Protein AF-A0A7V9BE03-F1 (afdb_monomer_lite)

Sequence (81 aa):
MLVAGEIVRLGRPSELTASAKAEIRYRRDGELVVLETEEPTRALHDLTSAALAEGGELEGIEVRRATLEDVYLELVDEQPG

Foldseek 3Di:
DDDDDDDPDPDDLVVVLLQFWKWKWWDDPNDIDIDTGSCVVVVVVVVQVVQVVVVHGIHPIDIGTQHSVNVVVVVVVPDD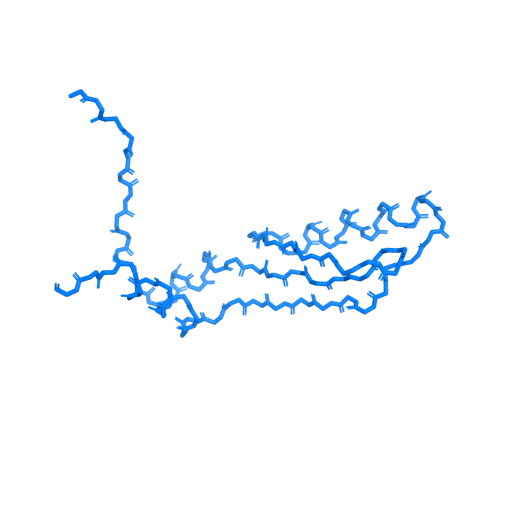D

pLDDT: mean 70.91, std 20.85, range [27.89, 92.19]

Secondary structure (DSSP, 8-state):
------------HHHHHTS-PEEEEEEETTEEEEEEES-HHHHHHHHHHHHHHTT---EEEEEEEPPHHHHHHHHHHT---

Structure (mmCIF, N/CA/C/O backbone):
data_AF-A0A7V9BE03-F1
#
_entry.id   AF-A0A7V9BE03-F1
#
loop_
_atom_site.group_PDB
_atom_site.id
_atom_site.type_symbol
_atom_site.label_atom_id
_atom_site.label_alt_id
_atom_site.label_comp_id
_atom_site.label_asym_id
_atom_site.label_entity_id
_atom_site.label_seq_id
_atom_site.pdbx_PDB_ins_code
_atom_site.Cartn_x
_atom_site.Cartn_y
_atom_site.Cartn_z
_atom_site.occupancy
_atom_site.B_iso_or_equiv
_atom_site.auth_seq_id
_atom_site.auth_comp_id
_atom_site.auth_asym_id
_atom_site.auth_atom_id
_atom_site.pdbx_PDB_model_num
ATOM 1 N N . MET A 1 1 ? -8.435 9.166 -40.525 1.00 40.91 1 MET A N 1
ATOM 2 C CA . MET A 1 1 ? -9.407 9.495 -39.456 1.00 40.91 1 MET A CA 1
ATOM 3 C C . MET A 1 1 ? -9.520 8.259 -38.572 1.00 40.91 1 MET A C 1
ATOM 5 O O . MET A 1 1 ? -9.556 7.184 -39.152 1.00 40.91 1 MET A O 1
ATOM 9 N N . LEU A 1 2 ? -9.535 8.435 -37.239 1.00 32.28 2 LEU A N 1
ATOM 10 C CA . LEU A 1 2 ? -8.931 7.604 -36.161 1.00 32.28 2 LEU A CA 1
ATOM 11 C C . LEU A 1 2 ? -7.413 7.885 -36.043 1.00 32.28 2 LEU A C 1
ATOM 13 O O . LEU A 1 2 ? -6.690 7.500 -36.952 1.00 32.28 2 LEU A O 1
ATOM 17 N N . VAL A 1 3 ? -6.831 8.707 -35.152 1.00 31.12 3 VAL A N 1
ATOM 18 C CA . VAL A 1 3 ? -7.082 9.279 -33.796 1.00 31.12 3 VAL A CA 1
ATOM 19 C C . VAL A 1 3 ? -6.280 8.571 -32.689 1.00 31.12 3 VAL A C 1
ATOM 21 O O . VAL A 1 3 ? -6.518 7.403 -32.417 1.00 31.12 3 VAL A O 1
ATOM 24 N N . ALA A 1 4 ? -5.430 9.389 -32.039 1.00 31.44 4 ALA A N 1
ATOM 25 C CA . ALA A 1 4 ? -4.792 9.287 -30.714 1.00 31.44 4 ALA A CA 1
ATOM 26 C C . ALA A 1 4 ? -3.428 8.566 -30.562 1.00 31.44 4 ALA A C 1
ATOM 28 O O . ALA A 1 4 ? -3.373 7.432 -30.115 1.00 31.44 4 ALA A O 1
ATOM 29 N N . GLY A 1 5 ? -2.351 9.325 -30.844 1.00 27.89 5 GLY A N 1
ATOM 30 C CA . GLY A 1 5 ? -1.136 9.479 -30.009 1.00 27.89 5 GLY A CA 1
ATOM 31 C C . GLY A 1 5 ? -0.264 8.239 -29.777 1.00 27.89 5 GLY A C 1
ATOM 32 O O . GLY A 1 5 ? -0.619 7.375 -28.992 1.00 27.89 5 GLY A O 1
ATOM 33 N N . GLU A 1 6 ? 0.877 8.077 -30.456 1.00 40.62 6 GLU A N 1
ATOM 34 C CA . GLU A 1 6 ? 2.195 8.601 -30.013 1.00 40.62 6 GLU A CA 1
ATOM 35 C C . GLU A 1 6 ? 2.413 8.445 -28.490 1.00 40.62 6 GLU A C 1
ATOM 37 O O . GLU A 1 6 ? 1.684 9.032 -27.702 1.00 40.62 6 GLU A O 1
ATOM 42 N N . ILE A 1 7 ? 3.411 7.712 -27.978 1.00 32.47 7 ILE A N 1
ATOM 43 C CA . ILE A 1 7 ? 4.839 7.706 -28.334 1.00 32.47 7 ILE A CA 1
ATOM 44 C C . ILE A 1 7 ? 5.446 6.331 -27.985 1.00 32.47 7 ILE A C 1
ATOM 46 O O . ILE A 1 7 ? 5.408 5.917 -26.828 1.00 32.47 7 ILE A O 1
ATOM 50 N N . VAL A 1 8 ? 6.109 5.669 -28.939 1.00 38.44 8 VAL A N 1
ATOM 51 C CA . VAL A 1 8 ? 7.047 4.571 -28.638 1.00 38.44 8 VAL A CA 1
ATOM 52 C C . VAL A 1 8 ? 8.309 5.206 -28.055 1.00 38.44 8 VAL A C 1
ATOM 54 O O . VAL A 1 8 ? 9.156 5.728 -28.783 1.00 38.44 8 VAL A O 1
ATOM 57 N N . ARG A 1 9 ? 8.410 5.267 -26.724 1.00 37.12 9 ARG A N 1
ATOM 58 C CA . ARG A 1 9 ? 9.541 5.914 -26.051 1.00 37.12 9 ARG A CA 1
ATOM 59 C C . ARG A 1 9 ? 10.710 4.931 -25.980 1.00 37.12 9 ARG A C 1
ATOM 61 O O . ARG A 1 9 ? 10.865 4.197 -25.012 1.00 37.12 9 ARG A O 1
ATOM 68 N N . LEU A 1 10 ? 11.559 4.949 -27.007 1.00 39.03 10 LEU A N 1
ATOM 69 C CA . LEU A 1 10 ? 12.927 4.419 -26.951 1.00 39.03 10 LEU A CA 1
ATOM 70 C C . LEU A 1 10 ? 13.759 5.294 -25.992 1.00 39.03 10 LEU A C 1
ATOM 72 O O . LEU A 1 10 ? 14.535 6.148 -26.415 1.00 39.03 10 LEU A O 1
ATOM 76 N N . GLY A 1 11 ? 13.524 5.137 -24.689 1.00 39.75 11 GLY A N 1
ATOM 77 C CA . GLY A 1 11 ? 14.333 5.704 -23.610 1.00 39.75 11 GLY A CA 1
ATOM 78 C C . GLY A 1 11 ? 15.284 4.654 -23.043 1.00 39.75 11 GLY A C 1
ATOM 79 O O . GLY A 1 11 ? 15.047 3.452 -23.168 1.00 39.75 11 GLY A O 1
ATOM 80 N N . ARG A 1 12 ? 16.378 5.090 -22.414 1.00 42.38 12 ARG A N 1
ATOM 81 C CA . ARG A 1 12 ? 17.298 4.176 -21.715 1.00 42.38 12 ARG A CA 1
ATOM 82 C C . ARG A 1 12 ? 16.509 3.399 -20.652 1.00 42.38 12 ARG A C 1
ATOM 84 O O . ARG A 1 12 ? 15.595 3.979 -20.074 1.00 42.38 12 ARG A O 1
ATOM 91 N N . PRO A 1 13 ? 16.868 2.148 -20.314 1.00 50.84 13 PRO A N 1
ATOM 92 C CA . PRO A 1 13 ? 16.137 1.356 -19.319 1.00 50.84 13 PRO A CA 1
ATOM 93 C C . PRO A 1 13 ? 15.852 2.118 -18.011 1.00 50.84 13 PRO A C 1
ATOM 95 O O . PRO A 1 13 ? 14.748 2.067 -17.490 1.00 50.84 13 PRO A O 1
ATOM 98 N N . SER A 1 14 ? 16.783 2.951 -17.542 1.00 47.28 14 SER A N 1
ATOM 99 C CA . SER A 1 14 ? 16.600 3.828 -16.373 1.00 47.28 14 SER A CA 1
ATOM 100 C C . SER A 1 14 ? 15.415 4.810 -16.458 1.00 47.28 14 SER A C 1
ATOM 102 O O . SER A 1 14 ? 14.913 5.251 -15.430 1.00 47.28 14 SER A O 1
ATOM 104 N N . GLU A 1 15 ? 14.978 5.181 -17.662 1.00 45.19 15 GLU A N 1
ATOM 105 C CA . GLU A 1 15 ? 13.833 6.070 -17.913 1.00 45.19 15 GLU A CA 1
ATOM 106 C C . GLU A 1 15 ? 12.503 5.299 -17.928 1.00 45.19 15 GLU A C 1
ATOM 108 O O . GLU A 1 15 ? 11.475 5.862 -17.565 1.00 45.19 15 GLU A O 1
ATOM 113 N N . LEU A 1 16 ? 12.526 4.003 -18.266 1.00 48.81 16 LEU A N 1
ATOM 114 C CA . LEU A 1 16 ? 11.371 3.104 -18.145 1.00 48.81 16 LEU A CA 1
ATOM 115 C C . LEU A 1 16 ? 11.117 2.724 -16.678 1.00 48.81 16 LEU A C 1
ATOM 117 O O . LEU A 1 16 ? 9.970 2.635 -16.260 1.00 48.81 16 LEU A O 1
ATOM 121 N N . THR A 1 17 ? 12.168 2.610 -15.853 1.00 49.66 17 THR A N 1
ATOM 122 C CA . THR A 1 17 ? 12.023 2.362 -14.401 1.00 49.66 17 THR A CA 1
ATOM 123 C C . THR A 1 17 ? 11.396 3.544 -13.666 1.00 49.66 17 THR A C 1
ATOM 125 O O . THR A 1 17 ? 10.748 3.359 -12.641 1.00 49.66 17 THR A O 1
ATOM 128 N N . ALA A 1 18 ? 11.591 4.765 -14.174 1.00 50.66 18 ALA A N 1
ATOM 129 C CA . ALA A 1 18 ? 10.961 5.962 -13.625 1.00 50.66 18 ALA A CA 1
ATOM 130 C C . ALA A 1 18 ? 9.447 6.009 -13.906 1.00 50.66 18 ALA A C 1
ATOM 132 O O . ALA A 1 18 ? 8.727 6.686 -13.178 1.00 50.66 18 ALA A O 1
ATOM 133 N N . SER A 1 19 ? 8.980 5.272 -14.922 1.00 55.97 19 SER A N 1
ATOM 134 C CA . SER A 1 19 ? 7.569 5.141 -15.305 1.00 55.97 19 SER A CA 1
ATOM 135 C C . SER A 1 19 ? 6.949 3.804 -14.877 1.00 55.97 19 SER A C 1
ATOM 137 O O . SER A 1 19 ? 5.776 3.563 -15.151 1.00 55.97 19 SER A O 1
ATOM 139 N N . ALA A 1 20 ? 7.724 2.922 -14.237 1.00 65.94 20 ALA A N 1
ATOM 140 C CA . ALA A 1 20 ? 7.250 1.621 -13.793 1.00 65.94 20 ALA A CA 1
ATOM 141 C C . ALA A 1 20 ? 6.272 1.811 -12.627 1.00 65.94 20 ALA A C 1
ATOM 143 O O . ALA A 1 20 ? 6.651 2.279 -11.543 1.00 65.94 20 ALA A O 1
ATOM 144 N N . LYS A 1 21 ? 5.005 1.466 -12.874 1.00 78.25 21 LYS A N 1
ATOM 145 C CA . LYS A 1 21 ? 3.941 1.513 -11.873 1.00 78.25 21 LYS A CA 1
ATOM 146 C C . LYS A 1 21 ? 4.310 0.621 -10.690 1.00 78.25 21 LYS A C 1
ATOM 148 O O . LYS A 1 21 ? 4.947 -0.425 -10.820 1.00 78.25 21 LYS A O 1
ATOM 153 N N . ALA A 1 22 ? 3.957 1.089 -9.506 1.00 86.00 22 ALA A N 1
ATOM 154 C CA . ALA A 1 22 ? 3.999 0.306 -8.294 1.00 86.00 22 ALA A CA 1
ATOM 155 C C . ALA A 1 22 ? 2.637 -0.341 -8.077 1.00 86.00 22 ALA A C 1
ATOM 157 O O . ALA A 1 22 ? 1.599 0.297 -8.226 1.00 86.00 22 ALA A O 1
ATOM 158 N N . GLU A 1 23 ? 2.660 -1.594 -7.675 1.00 89.31 23 GLU A N 1
ATOM 159 C CA . GLU A 1 23 ? 1.498 -2.347 -7.265 1.00 89.31 23 GLU A CA 1
ATOM 160 C C . GLU A 1 23 ? 1.448 -2.378 -5.732 1.00 89.31 23 GLU A C 1
ATOM 162 O O . GLU A 1 23 ? 2.434 -2.680 -5.052 1.00 89.31 23 GLU A O 1
ATOM 167 N N . ILE A 1 24 ? 0.295 -2.028 -5.177 1.00 90.38 24 ILE A N 1
ATOM 168 C CA . ILE A 1 24 ? -0.006 -2.063 -3.753 1.00 90.38 24 ILE A CA 1
ATOM 169 C C . ILE A 1 24 ? -1.041 -3.160 -3.542 1.00 90.38 24 ILE A C 1
ATOM 171 O O . ILE A 1 24 ? -2.132 -3.114 -4.111 1.00 90.38 24 ILE A O 1
ATOM 175 N N . ARG A 1 25 ? -0.712 -4.134 -2.699 1.00 92.19 25 ARG A N 1
ATOM 176 C CA . ARG A 1 25 ? -1.608 -5.214 -2.286 1.00 92.19 25 ARG A CA 1
ATOM 177 C C . ARG A 1 25 ? -1.947 -5.035 -0.817 1.00 92.19 25 ARG A C 1
ATOM 179 O O . ARG A 1 25 ? -1.059 -4.777 -0.012 1.00 92.19 25 ARG A O 1
ATOM 186 N N . TYR A 1 26 ? -3.215 -5.158 -0.458 1.00 91.06 26 TYR A N 1
ATOM 187 C CA . TYR A 1 26 ? -3.654 -5.078 0.934 1.00 91.06 26 TYR A CA 1
ATOM 188 C C . TYR A 1 26 ? -4.948 -5.859 1.135 1.00 91.06 26 TYR A C 1
ATOM 190 O O . TYR A 1 26 ? -5.639 -6.191 0.172 1.00 91.06 26 TYR A O 1
ATOM 198 N N . ARG A 1 27 ? -5.288 -6.154 2.391 1.00 87.94 27 ARG A N 1
ATOM 199 C CA . ARG A 1 27 ? -6.594 -6.697 2.756 1.00 87.94 27 ARG A CA 1
ATOM 200 C C . ARG A 1 27 ? -7.466 -5.645 3.419 1.00 87.94 27 ARG A C 1
ATOM 202 O O . ARG A 1 27 ? -7.009 -4.922 4.303 1.00 87.94 27 ARG A O 1
ATOM 209 N N . ARG A 1 28 ? -8.729 -5.602 3.004 1.00 83.44 28 ARG A N 1
ATOM 210 C CA . ARG A 1 28 ? -9.787 -4.793 3.611 1.00 83.44 28 ARG A CA 1
ATOM 211 C C . ARG A 1 28 ? -10.994 -5.686 3.834 1.00 83.44 28 ARG A C 1
ATOM 213 O O . ARG A 1 28 ? -11.428 -6.352 2.904 1.00 83.44 28 ARG A O 1
ATOM 220 N N . ASP A 1 29 ? -11.471 -5.749 5.073 1.00 84.81 29 ASP A N 1
ATOM 221 C CA . ASP A 1 29 ? -12.627 -6.571 5.459 1.00 84.81 29 ASP A CA 1
ATOM 222 C C . ASP A 1 29 ? -12.505 -8.053 5.035 1.00 84.81 29 ASP A C 1
ATOM 224 O O . ASP A 1 29 ? -13.483 -8.724 4.715 1.00 84.81 29 ASP A O 1
ATOM 228 N N . GLY A 1 30 ? -11.273 -8.578 5.024 1.00 85.44 30 GLY A N 1
ATOM 229 C CA . GLY A 1 30 ? -10.956 -9.947 4.600 1.00 85.44 30 GLY A CA 1
ATOM 230 C C . GLY A 1 30 ? -10.768 -10.140 3.089 1.00 85.44 30 GLY A C 1
ATOM 231 O O . GLY A 1 30 ? -10.303 -11.204 2.675 1.00 85.44 30 GLY A O 1
ATOM 232 N N . GLU A 1 31 ? -11.044 -9.129 2.266 1.00 86.12 31 GLU A N 1
ATOM 233 C CA . GLU A 1 31 ? -10.875 -9.180 0.812 1.00 86.12 31 GLU A CA 1
ATOM 234 C C . GLU A 1 31 ? -9.498 -8.666 0.383 1.00 86.12 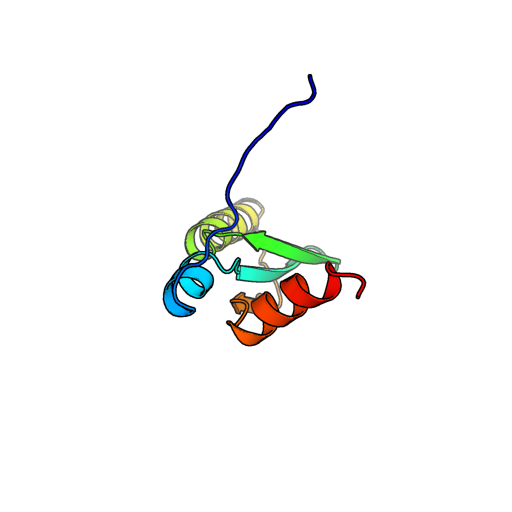31 GLU A C 1
ATOM 236 O O . GLU A 1 31 ? -9.014 -7.653 0.887 1.00 86.12 31 GLU A O 1
ATOM 241 N N . LEU A 1 32 ? -8.857 -9.365 -0.561 1.00 89.88 32 LEU A N 1
ATOM 242 C CA . LEU A 1 32 ? -7.595 -8.929 -1.160 1.00 89.88 32 LEU A CA 1
ATOM 243 C C . LEU A 1 32 ? -7.871 -7.875 -2.235 1.00 89.88 32 LEU A C 1
ATOM 245 O O . LEU A 1 32 ? -8.544 -8.160 -3.225 1.00 89.88 32 LEU A O 1
ATOM 249 N N . VAL A 1 33 ? -7.283 -6.695 -2.068 1.00 87.75 33 VAL A N 1
ATOM 250 C CA . VAL A 1 33 ? -7.337 -5.594 -3.029 1.00 87.75 33 VAL A CA 1
ATOM 251 C C . VAL A 1 33 ? -5.945 -5.356 -3.605 1.00 87.75 33 VAL A C 1
ATOM 253 O O . VAL A 1 33 ? -4.948 -5.365 -2.880 1.00 87.75 33 VAL A O 1
ATOM 256 N N . VAL A 1 34 ? -5.887 -5.145 -4.920 1.00 89.88 34 VAL A N 1
ATOM 257 C CA . VAL A 1 34 ? -4.665 -4.849 -5.673 1.00 89.88 34 VAL A CA 1
ATOM 258 C C . VAL A 1 34 ? -4.865 -3.537 -6.424 1.00 89.88 34 VAL A C 1
ATOM 260 O O . VAL A 1 34 ? -5.873 -3.361 -7.106 1.00 89.88 34 VAL A O 1
ATOM 263 N N . LEU A 1 35 ? -3.920 -2.612 -6.276 1.00 85.56 35 LEU A N 1
ATOM 264 C CA . LEU A 1 35 ? -3.943 -1.283 -6.882 1.00 85.56 35 LEU A CA 1
ATOM 265 C C . LEU A 1 35 ? -2.615 -1.003 -7.580 1.00 85.56 35 LEU A C 1
ATOM 267 O O . LEU A 1 35 ? -1.570 -1.051 -6.942 1.00 85.56 35 LEU A O 1
ATOM 271 N N . GLU A 1 36 ? -2.655 -0.607 -8.846 1.00 86.19 36 GLU A N 1
ATOM 272 C CA . GLU A 1 36 ? -1.480 -0.116 -9.568 1.00 86.19 36 GLU A CA 1
ATOM 273 C C . GLU A 1 36 ? -1.453 1.415 -9.604 1.00 86.19 36 GLU A C 1
ATOM 275 O O . GLU A 1 36 ? -2.469 2.067 -9.853 1.00 86.19 36 GLU A O 1
ATOM 280 N N . THR A 1 37 ? -0.290 2.016 -9.355 1.00 83.69 37 THR A N 1
ATOM 281 C CA . THR A 1 37 ? -0.128 3.471 -9.268 1.00 83.69 37 THR A CA 1
ATOM 282 C C . THR A 1 37 ? 1.284 3.930 -9.622 1.00 83.69 37 THR A C 1
ATOM 284 O O . THR A 1 37 ? 2.273 3.270 -9.322 1.00 83.69 37 THR A O 1
ATOM 287 N N . GLU A 1 38 ? 1.398 5.111 -10.222 1.00 85.19 38 GLU A N 1
ATOM 288 C CA . GLU A 1 38 ? 2.684 5.787 -10.454 1.00 85.19 38 GLU A CA 1
ATOM 289 C C . GLU A 1 38 ? 3.144 6.583 -9.217 1.00 85.19 38 GLU A C 1
ATOM 291 O O . GLU A 1 38 ? 4.324 6.907 -9.078 1.00 85.19 38 GLU A O 1
ATOM 296 N N . GLU A 1 39 ? 2.234 6.838 -8.269 1.00 86.12 39 GLU A N 1
ATOM 297 C CA . GLU A 1 39 ? 2.471 7.608 -7.043 1.00 86.12 39 GLU A CA 1
ATOM 298 C C . GLU A 1 39 ? 2.241 6.744 -5.779 1.00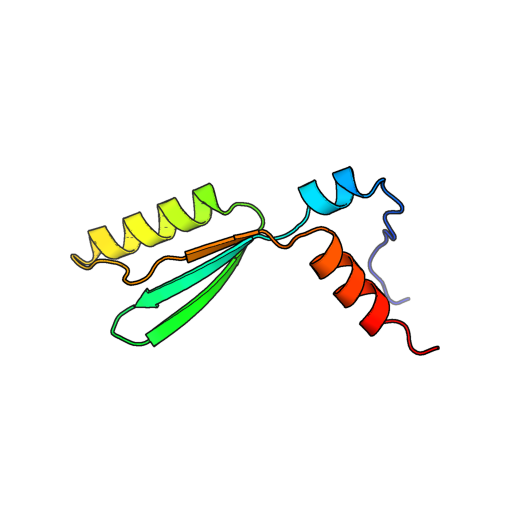 86.12 39 GLU A C 1
ATOM 300 O O . GLU A 1 39 ? 1.335 7.028 -4.987 1.00 86.12 39 GLU A O 1
ATOM 305 N N . PRO A 1 40 ? 3.048 5.690 -5.529 1.00 87.06 40 PRO A N 1
ATOM 306 C CA . PRO A 1 40 ? 2.803 4.727 -4.447 1.00 87.06 40 PRO A CA 1
ATOM 307 C C . PRO A 1 40 ? 2.713 5.365 -3.064 1.00 87.06 40 PRO A C 1
ATOM 309 O O . PRO A 1 40 ? 1.856 4.998 -2.267 1.00 87.06 40 PRO A O 1
ATOM 312 N N . THR A 1 41 ? 3.561 6.355 -2.778 1.00 88.38 41 THR A N 1
ATOM 313 C CA . THR A 1 41 ? 3.551 7.053 -1.487 1.00 88.38 41 THR A CA 1
ATOM 314 C C . THR A 1 41 ? 2.238 7.796 -1.254 1.00 88.38 41 THR A C 1
ATOM 316 O O . THR A 1 41 ? 1.703 7.757 -0.148 1.00 88.38 41 THR A O 1
ATOM 319 N N . ARG A 1 42 ? 1.704 8.457 -2.289 1.00 87.50 42 ARG A N 1
ATOM 320 C CA . ARG A 1 42 ? 0.440 9.194 -2.198 1.00 87.50 42 ARG A CA 1
ATOM 321 C C . ARG A 1 42 ? -0.733 8.234 -2.045 1.00 87.50 42 ARG A C 1
ATOM 323 O O . ARG A 1 42 ? -1.532 8.399 -1.133 1.00 87.50 42 ARG A O 1
ATOM 330 N N . ALA A 1 43 ? -0.775 7.189 -2.869 1.00 89.19 43 ALA A N 1
ATOM 331 C CA . ALA A 1 43 ? -1.809 6.166 -2.789 1.00 89.19 43 ALA A CA 1
ATOM 332 C C . ALA A 1 43 ? -1.844 5.484 -1.410 1.00 89.19 43 ALA A C 1
ATOM 334 O O . ALA A 1 43 ? -2.914 5.338 -0.827 1.00 89.19 43 ALA A O 1
ATOM 335 N N . LEU A 1 44 ? -0.685 5.127 -0.844 1.00 90.94 44 LEU A N 1
ATOM 336 C CA . LEU A 1 44 ? -0.602 4.577 0.515 1.00 90.94 44 LEU A CA 1
ATOM 337 C C . LEU A 1 44 ? -1.114 5.554 1.571 1.00 90.94 44 LEU A C 1
ATOM 339 O O . LEU A 1 44 ? -1.824 5.140 2.487 1.00 90.94 44 LEU A O 1
ATOM 343 N N . HIS A 1 45 ? -0.759 6.836 1.461 1.00 90.44 45 HIS A N 1
ATOM 344 C CA . HIS A 1 45 ? -1.244 7.858 2.382 1.00 90.44 45 HIS A CA 1
ATOM 345 C C . HIS A 1 45 ? -2.772 7.955 2.354 1.00 90.44 45 HIS A C 1
ATOM 347 O O . HIS A 1 45 ? -3.400 7.930 3.411 1.00 90.44 45 HIS A O 1
ATOM 353 N N . ASP A 1 46 ? -3.369 7.997 1.164 1.00 92.12 46 ASP A N 1
ATOM 354 C CA . ASP A 1 46 ? -4.818 8.112 1.002 1.00 92.12 46 ASP A CA 1
ATOM 355 C C . ASP A 1 46 ? -5.538 6.857 1.527 1.00 92.12 46 ASP A C 1
ATOM 357 O O . ASP A 1 46 ? -6.507 6.965 2.281 1.00 92.12 46 ASP A O 1
ATOM 361 N N . LEU A 1 47 ? -5.022 5.664 1.209 1.00 91.19 47 LEU A N 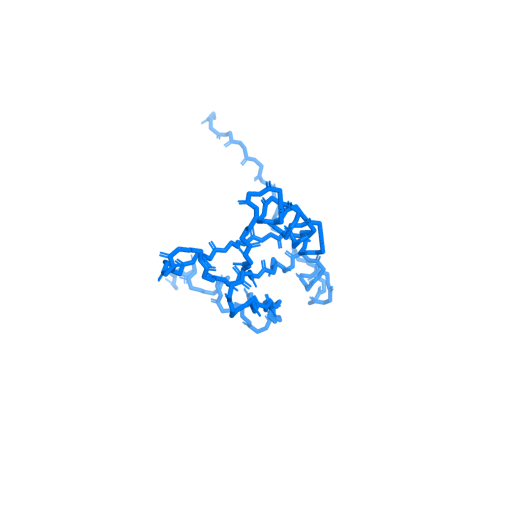1
ATOM 362 C CA . LEU A 1 47 ? -5.570 4.382 1.669 1.00 91.19 47 LEU A CA 1
ATOM 363 C C . LEU A 1 47 ? -5.531 4.244 3.194 1.00 91.19 47 LEU A C 1
ATOM 365 O O . LEU A 1 47 ? -6.533 3.887 3.816 1.00 91.19 47 LEU A O 1
ATOM 369 N N . THR A 1 48 ? -4.384 4.534 3.807 1.00 90.06 48 THR A N 1
ATOM 370 C CA . THR A 1 48 ? -4.224 4.438 5.266 1.00 90.06 48 THR A CA 1
ATOM 371 C C . THR A 1 48 ? -5.038 5.504 5.991 1.00 90.06 48 THR A C 1
ATOM 373 O O . THR A 1 48 ? -5.670 5.202 7.001 1.00 90.06 48 THR A O 1
ATOM 376 N N . SER A 1 49 ? -5.110 6.722 5.448 1.00 91.62 49 SER A N 1
ATOM 377 C CA . SER A 1 49 ? -5.970 7.785 5.979 1.00 91.62 49 SER A CA 1
ATOM 378 C C . SER A 1 49 ? -7.445 7.388 5.950 1.00 91.62 49 SER A C 1
ATOM 380 O O . SER A 1 49 ? -8.148 7.591 6.938 1.00 91.62 49 SER A O 1
ATOM 382 N N . ALA A 1 50 ? -7.908 6.788 4.849 1.00 88.19 50 ALA A N 1
ATOM 383 C CA . ALA A 1 50 ? -9.286 6.329 4.716 1.00 88.19 50 ALA A CA 1
ATOM 384 C C . ALA A 1 50 ? -9.620 5.204 5.709 1.00 88.19 50 ALA A C 1
ATOM 386 O O . ALA A 1 50 ? -10.635 5.284 6.396 1.00 88.19 50 ALA A O 1
ATOM 387 N N . ALA A 1 51 ? -8.746 4.202 5.846 1.00 88.56 51 ALA A N 1
ATOM 388 C CA . ALA A 1 51 ? -8.954 3.108 6.796 1.00 88.56 51 ALA A CA 1
ATOM 389 C C . ALA A 1 51 ? -9.037 3.613 8.246 1.00 88.56 51 ALA A C 1
ATOM 391 O O . ALA A 1 51 ? -9.962 3.259 8.976 1.00 88.56 51 ALA A O 1
ATOM 392 N N . LEU A 1 52 ? -8.127 4.513 8.636 1.00 90.38 52 LEU A N 1
ATOM 393 C CA . LEU A 1 52 ? -8.128 5.113 9.971 1.00 90.38 52 LEU A CA 1
ATOM 394 C C . LEU A 1 52 ? -9.368 5.980 10.224 1.00 90.38 52 LEU A C 1
ATOM 396 O O . LEU A 1 52 ? -9.890 5.982 11.338 1.00 90.38 52 LEU A O 1
ATOM 400 N N . ALA A 1 53 ? -9.861 6.699 9.211 1.00 90.88 53 ALA A N 1
ATOM 401 C CA . ALA A 1 53 ? -11.084 7.496 9.321 1.00 90.88 53 ALA A CA 1
ATOM 402 C C . ALA A 1 53 ? -12.332 6.630 9.567 1.00 90.88 53 ALA A C 1
ATOM 404 O O . ALA A 1 53 ? -13.263 7.068 10.242 1.00 90.88 53 ALA A O 1
ATOM 405 N N . GLU A 1 54 ? -12.334 5.397 9.063 1.00 88.06 54 GLU A N 1
ATOM 406 C CA . GLU A 1 54 ? -13.382 4.399 9.300 1.00 88.06 54 GLU A CA 1
ATOM 407 C C . GLU A 1 54 ? -13.172 3.607 10.608 1.00 88.06 54 GLU A C 1
ATOM 409 O O . GLU A 1 54 ? -14.004 2.777 10.971 1.00 88.06 54 GLU A O 1
ATOM 414 N N . GLY A 1 55 ? -12.089 3.878 11.349 1.00 87.88 55 GLY A N 1
ATOM 415 C CA . GLY A 1 55 ? -11.734 3.172 12.583 1.00 87.88 55 GLY A CA 1
ATOM 416 C C . GLY A 1 55 ? -11.172 1.765 12.359 1.00 87.88 55 GLY A C 1
ATOM 417 O O . GLY A 1 55 ? -11.105 0.983 13.308 1.00 87.88 55 GLY A O 1
ATOM 418 N N . GLY A 1 56 ? -10.793 1.444 11.121 1.00 86.56 56 GLY A N 1
ATOM 419 C CA . GLY A 1 56 ? -10.186 0.177 10.729 1.00 86.56 56 GLY A CA 1
ATOM 420 C C . GLY A 1 56 ? -8.677 0.278 10.498 1.00 86.56 56 GLY A C 1
ATOM 421 O O . GLY A 1 56 ? -8.069 1.346 10.579 1.00 86.56 56 GLY A O 1
ATOM 422 N N . GLU A 1 57 ? -8.073 -0.860 10.172 1.00 86.25 57 GLU A N 1
ATOM 423 C CA . GLU A 1 57 ? -6.670 -0.981 9.777 1.00 86.25 57 GLU A CA 1
ATOM 424 C C . GLU A 1 57 ? -6.582 -1.783 8.473 1.00 86.25 57 GLU A C 1
ATOM 426 O O . GLU A 1 57 ? -7.408 -2.657 8.208 1.00 86.25 57 GLU A O 1
ATOM 431 N N . LEU A 1 58 ? -5.595 -1.466 7.635 1.00 86.62 58 LEU A N 1
ATOM 432 C CA . LEU A 1 58 ? -5.303 -2.251 6.439 1.00 86.62 58 LEU A CA 1
ATOM 433 C C . LEU A 1 58 ? -4.357 -3.390 6.810 1.00 86.62 58 LEU A C 1
ATOM 435 O O . LEU A 1 58 ? -3.248 -3.155 7.290 1.00 86.62 58 LEU A O 1
ATOM 439 N N . GLU A 1 59 ? -4.763 -4.625 6.541 1.00 90.81 59 GLU A N 1
ATOM 440 C CA . GLU A 1 59 ? -3.951 -5.796 6.858 1.00 90.81 59 GLU A CA 1
ATOM 441 C C . GLU A 1 59 ? -3.054 -6.200 5.686 1.00 90.81 59 GLU A C 1
ATOM 443 O O . GLU A 1 59 ? -3.443 -6.124 4.519 1.00 90.81 59 GLU A O 1
ATOM 448 N N . GLY A 1 60 ? -1.854 -6.699 5.996 1.00 90.06 60 GLY A N 1
ATOM 449 C CA . GLY A 1 60 ? -0.974 -7.315 5.000 1.00 90.06 60 GLY A CA 1
ATOM 450 C C . GLY A 1 60 ? -0.580 -6.384 3.852 1.00 90.06 60 GLY A C 1
ATOM 451 O O . GLY A 1 60 ? -0.458 -6.855 2.723 1.00 90.06 60 GLY A O 1
ATOM 452 N N . ILE A 1 61 ? -0.415 -5.084 4.131 1.00 91.94 61 ILE A N 1
ATOM 453 C CA . ILE A 1 61 ? 0.017 -4.105 3.130 1.00 91.94 61 ILE A CA 1
ATOM 454 C C . ILE A 1 61 ? 1.378 -4.516 2.569 1.00 91.94 61 ILE A C 1
ATOM 456 O O . ILE A 1 61 ? 2.359 -4.663 3.299 1.00 91.94 61 ILE A O 1
ATOM 460 N N . GLU A 1 62 ? 1.442 -4.631 1.252 1.00 91.94 62 GLU A N 1
ATOM 461 C CA . GLU A 1 62 ? 2.648 -4.904 0.496 1.00 91.94 62 GLU A CA 1
ATOM 462 C C . GLU A 1 62 ? 2.737 -3.955 -0.695 1.00 91.94 62 GLU A C 1
ATOM 464 O O . GLU A 1 62 ? 1.751 -3.698 -1.382 1.00 91.94 62 GLU A O 1
ATOM 469 N N . VAL A 1 63 ? 3.935 -3.435 -0.945 1.00 90.50 63 VAL A N 1
ATOM 470 C CA . VAL A 1 63 ? 4.200 -2.505 -2.042 1.00 90.50 63 VAL A CA 1
ATOM 471 C C . VAL A 1 63 ? 5.322 -3.084 -2.878 1.00 90.50 63 VAL A C 1
ATOM 473 O O . VAL A 1 63 ? 6.426 -3.310 -2.378 1.00 90.50 63 VAL A O 1
ATOM 476 N N . ARG A 1 64 ? 5.048 -3.317 -4.156 1.00 87.38 64 ARG A N 1
ATOM 477 C CA . ARG A 1 64 ? 6.008 -3.841 -5.122 1.00 87.38 64 ARG A CA 1
ATOM 478 C C . ARG A 1 64 ? 6.142 -2.851 -6.263 1.00 87.38 64 ARG A C 1
ATOM 480 O O . ARG A 1 64 ? 5.151 -2.431 -6.840 1.00 87.38 64 ARG A O 1
ATOM 487 N N . ARG A 1 65 ? 7.368 -2.457 -6.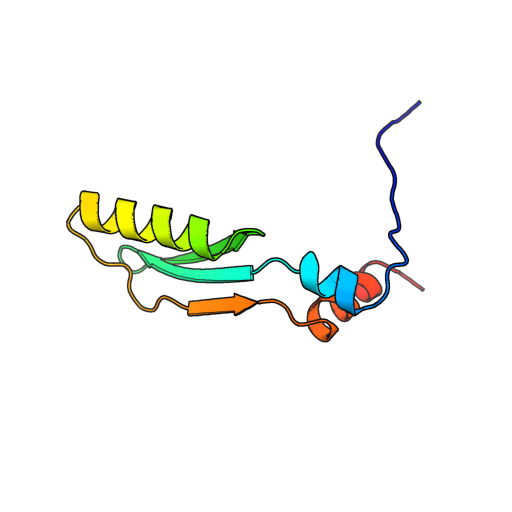594 1.00 81.25 65 ARG A N 1
ATOM 488 C CA . ARG A 1 65 ? 7.633 -1.704 -7.824 1.00 81.25 65 ARG A CA 1
ATOM 489 C C . ARG A 1 65 ? 8.041 -2.700 -8.899 1.00 81.25 65 ARG A C 1
ATOM 491 O O . ARG A 1 65 ? 8.951 -3.487 -8.641 1.00 81.25 65 ARG A O 1
ATOM 498 N N . ALA A 1 66 ? 7.388 -2.644 -10.059 1.00 68.00 66 ALA A N 1
ATOM 499 C CA . ALA A 1 66 ? 7.789 -3.447 -11.204 1.00 68.00 66 ALA A CA 1
ATOM 500 C C . ALA A 1 66 ? 9.258 -3.159 -11.542 1.00 68.00 66 ALA A C 1
ATOM 502 O O . ALA A 1 66 ? 9.706 -2.004 -11.570 1.00 68.00 66 ALA A O 1
ATOM 503 N N . THR A 1 67 ? 10.034 -4.220 -11.723 1.00 66.50 67 THR A N 1
ATOM 504 C CA . THR A 1 67 ? 11.424 -4.111 -12.150 1.00 66.50 67 THR A CA 1
ATOM 505 C C . THR A 1 67 ? 11.486 -3.841 -13.651 1.00 66.50 67 THR A C 1
ATOM 507 O O . THR A 1 67 ? 10.497 -3.950 -14.374 1.00 66.50 67 THR A O 1
ATOM 510 N N . LEU A 1 68 ? 12.670 -3.485 -14.153 1.00 62.94 68 LEU A N 1
ATOM 511 C CA . LEU A 1 68 ? 12.858 -3.336 -15.597 1.00 62.94 68 LEU A CA 1
ATOM 512 C C . LEU A 1 68 ? 12.632 -4.628 -16.376 1.00 62.94 68 LEU A C 1
ATOM 514 O O . LEU A 1 68 ? 12.246 -4.570 -17.539 1.00 62.94 68 LEU A O 1
ATOM 518 N N . GLU A 1 69 ? 12.910 -5.764 -15.744 1.00 64.50 69 GLU A N 1
ATOM 519 C CA . GLU A 1 69 ? 12.698 -7.079 -16.331 1.00 64.50 69 GLU A CA 1
ATOM 520 C C . GLU A 1 69 ? 11.200 -7.356 -16.492 1.00 64.50 69 GLU A C 1
ATOM 522 O O . GLU A 1 69 ? 10.780 -7.739 -17.579 1.00 64.50 69 GLU A O 1
ATOM 527 N N . ASP A 1 70 ? 10.391 -7.030 -15.477 1.00 62.34 70 ASP A N 1
ATOM 528 C CA . ASP A 1 70 ? 8.928 -7.172 -15.527 1.00 62.34 70 ASP A CA 1
ATOM 529 C C . ASP A 1 70 ? 8.314 -6.330 -16.662 1.00 62.34 70 ASP A C 1
ATOM 531 O O . ASP A 1 70 ? 7.538 -6.835 -17.469 1.00 62.34 70 ASP A O 1
ATOM 535 N N . VAL A 1 71 ? 8.739 -5.066 -16.796 1.00 64.62 71 VAL A N 1
ATOM 536 C CA . VAL A 1 71 ? 8.267 -4.161 -17.865 1.00 64.62 71 VAL A CA 1
ATOM 537 C C . VAL A 1 71 ? 8.710 -4.634 -19.255 1.00 64.62 71 VAL A C 1
ATOM 539 O O . VAL A 1 71 ? 7.983 -4.476 -20.234 1.00 64.62 71 VAL A O 1
ATOM 542 N N . TYR A 1 72 ? 9.914 -5.202 -19.374 1.00 59.03 72 TYR A N 1
ATOM 543 C CA . TYR A 1 72 ? 10.403 -5.727 -20.649 1.00 59.03 72 TYR A CA 1
ATOM 544 C C . TYR A 1 72 ? 9.607 -6.955 -21.103 1.00 59.03 72 TYR A C 1
ATOM 546 O O . TYR A 1 72 ? 9.352 -7.098 -22.297 1.00 59.03 72 TYR A O 1
ATOM 554 N N . LEU A 1 73 ? 9.198 -7.818 -20.170 1.00 62.59 73 LEU A N 1
ATOM 555 C CA . LEU A 1 73 ? 8.404 -9.004 -20.483 1.00 62.59 73 LEU A CA 1
ATOM 556 C C . LEU A 1 73 ? 7.000 -8.639 -20.989 1.00 62.59 73 LEU A C 1
ATOM 558 O O . LEU A 1 73 ? 6.576 -9.201 -21.995 1.00 62.59 73 LEU A O 1
ATOM 562 N N . GLU A 1 74 ? 6.330 -7.649 -20.388 1.00 59.94 74 GLU A N 1
ATOM 563 C CA . GLU A 1 74 ? 5.027 -7.157 -20.877 1.00 59.94 74 GLU A CA 1
ATOM 564 C C . GLU A 1 74 ? 5.109 -6.582 -22.302 1.00 59.94 74 GLU A C 1
ATOM 566 O O . GLU A 1 74 ? 4.263 -6.872 -23.144 1.00 59.94 74 GLU A O 1
ATOM 571 N N . LEU A 1 75 ? 6.168 -5.822 -22.612 1.00 58.41 75 LEU A N 1
ATOM 572 C CA . LEU A 1 75 ? 6.372 -5.222 -23.940 1.00 58.41 75 LEU A CA 1
ATOM 573 C C . LEU A 1 75 ? 6.626 -6.250 -25.054 1.00 58.41 75 LEU A C 1
ATOM 575 O O . LEU A 1 75 ? 6.385 -5.960 -26.227 1.00 58.41 75 LEU A O 1
ATOM 579 N N . VAL A 1 76 ? 7.173 -7.419 -24.715 1.00 58.03 76 VAL A N 1
ATOM 580 C CA . VAL A 1 76 ? 7.486 -8.478 -25.687 1.00 58.03 76 VAL A CA 1
ATOM 581 C C . VAL A 1 76 ? 6.280 -9.391 -25.924 1.00 58.03 76 VAL A C 1
ATOM 583 O O . VAL A 1 76 ? 6.127 -9.890 -27.037 1.00 58.03 76 VAL A O 1
ATOM 586 N N . ASP A 1 77 ? 5.391 -9.549 -24.941 1.00 56.62 77 ASP A N 1
ATOM 587 C CA . ASP A 1 77 ? 4.175 -10.366 -25.073 1.00 56.62 77 ASP A CA 1
ATOM 588 C C . ASP A 1 77 ? 3.118 -9.741 -26.013 1.00 56.62 77 ASP A C 1
ATOM 590 O O . ASP A 1 77 ? 2.275 -10.449 -26.566 1.00 56.62 77 ASP A O 1
ATOM 594 N N . GLU A 1 78 ? 3.183 -8.429 -26.269 1.00 52.97 78 GLU A N 1
ATOM 595 C CA . GLU A 1 78 ? 2.300 -7.734 -27.223 1.00 52.97 78 GLU A CA 1
ATOM 596 C C . GLU A 1 78 ? 2.786 -7.766 -28.685 1.00 52.97 78 GLU A C 1
ATOM 598 O O . GLU A 1 78 ? 2.077 -7.295 -29.578 1.00 52.97 78 GLU A O 1
ATOM 603 N N . GLN A 1 79 ? 3.962 -8.336 -28.970 1.00 42.22 79 GLN A N 1
ATOM 604 C CA . GLN A 1 79 ? 4.473 -8.479 -30.336 1.00 42.22 79 GLN A CA 1
ATOM 605 C C . GLN A 1 79 ? 4.285 -9.927 -30.818 1.00 42.22 79 GLN A C 1
ATOM 607 O O . GLN A 1 79 ? 5.151 -10.770 -30.568 1.00 42.22 79 GLN A O 1
ATOM 612 N N . PRO A 1 80 ? 3.192 -10.260 -31.536 1.00 43.59 80 PRO A N 1
ATOM 613 C CA . PRO A 1 80 ? 3.154 -11.511 -32.275 1.00 43.59 80 PRO A CA 1
ATOM 614 C C . PRO A 1 80 ? 4.246 -11.440 -33.350 1.00 43.59 80 PRO A C 1
ATOM 616 O O . PRO A 1 80 ? 4.327 -10.460 -34.095 1.00 43.59 80 PRO A O 1
ATOM 619 N N . GLY A 1 81 ? 5.120 -12.448 -33.361 1.00 48.62 81 GLY A N 1
ATOM 620 C CA . GLY A 1 81 ? 6.220 -12.57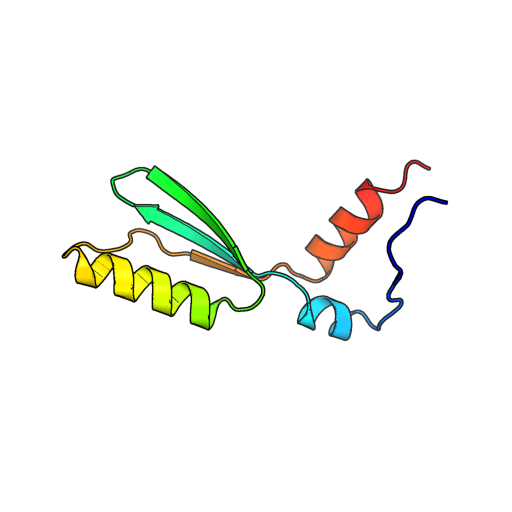1 -34.322 1.00 48.62 81 GLY A CA 1
ATOM 621 C C . GLY A 1 81 ? 5.788 -12.610 -35.783 1.00 48.62 81 GLY A C 1
ATOM 622 O O . GLY A 1 81 ? 4.604 -12.906 -36.069 1.00 48.62 81 GLY A O 1
#

Radius of gyration: 16.89 Å; chains: 1; bounding box: 31×22×52 Å